Protein AF-A0A1D9H8Z9-F1 (afdb_monomer_lite)

pLDDT: mean 87.13, std 9.84, range [51.31, 95.5]

Foldseek 3Di:
DDDFAKDWFQAPPPRDIDIDTLLCLQVPVADVQHADPPPRDGTDDPSVVSVVVCVVVVHDRDDD

Structure (mmCIF, N/CA/C/O backbone):
data_AF-A0A1D9H8Z9-F1
#
_entry.id   AF-A0A1D9H8Z9-F1
#
loop_
_atom_site.group_PDB
_atom_site.id
_atom_site.type_symbol
_atom_site.label_atom_id
_atom_site.label_alt_id
_atom_site.label_comp_id
_atom_site.label_asym_id
_atom_site.label_entity_id
_atom_site.label_seq_id
_atom_site.pdbx_PDB_ins_code
_atom_site.Cartn_x
_atom_site.Cartn_y
_atom_site.Cartn_z
_atom_site.occupancy
_atom_site.B_iso_or_equiv
_atom_site.auth_seq_id
_atom_site.auth_comp_id
_atom_site.auth_asym_id
_atom_site.auth_atom_id
_atom_site.pdbx_PDB_model_num
ATOM 1 N N . MET A 1 1 ? -9.460 -3.337 18.740 1.00 55.88 1 MET A N 1
ATOM 2 C CA . MET A 1 1 ? -8.488 -3.325 17.623 1.00 55.88 1 MET A CA 1
ATOM 3 C C . MET A 1 1 ? -9.221 -2.815 16.393 1.00 55.88 1 MET A C 1
ATOM 5 O O . MET A 1 1 ? -10.313 -3.309 16.144 1.00 55.88 1 MET A O 1
ATOM 9 N N . LYS A 1 2 ? -8.713 -1.795 15.688 1.00 67.00 2 LYS A N 1
ATOM 10 C CA . LYS A 1 2 ? -9.316 -1.367 14.411 1.00 67.00 2 LYS A CA 1
ATOM 11 C C . LYS A 1 2 ? -9.125 -2.477 13.380 1.00 67.00 2 LYS A C 1
ATOM 13 O O . LYS A 1 2 ? -8.043 -3.058 13.328 1.00 67.00 2 LYS A O 1
ATOM 18 N N . SER A 1 3 ? -10.158 -2.767 12.592 1.00 82.25 3 SER A N 1
ATOM 19 C CA . SER A 1 3 ? -10.050 -3.740 11.504 1.00 82.25 3 SER A CA 1
ATOM 20 C C . SER A 1 3 ? -8.995 -3.289 10.483 1.00 82.25 3 SER A C 1
ATOM 22 O O . SER A 1 3 ? -8.873 -2.082 10.236 1.00 82.25 3 SER A O 1
ATOM 24 N N . PRO A 1 4 ? -8.219 -4.224 9.902 1.00 87.12 4 PRO A N 1
ATOM 25 C CA . PRO A 1 4 ? -7.272 -3.903 8.841 1.00 87.12 4 PRO A CA 1
ATOM 26 C C . PRO A 1 4 ? -8.012 -3.278 7.655 1.00 87.12 4 PRO A C 1
ATOM 28 O O . PRO A 1 4 ? -9.082 -3.751 7.273 1.00 87.12 4 PRO A O 1
ATOM 31 N N . ILE A 1 5 ? -7.457 -2.197 7.102 1.00 91.38 5 ILE A N 1
ATOM 32 C CA . ILE A 1 5 ? -8.051 -1.491 5.961 1.00 91.38 5 ILE A CA 1
ATOM 33 C C . ILE A 1 5 ? -7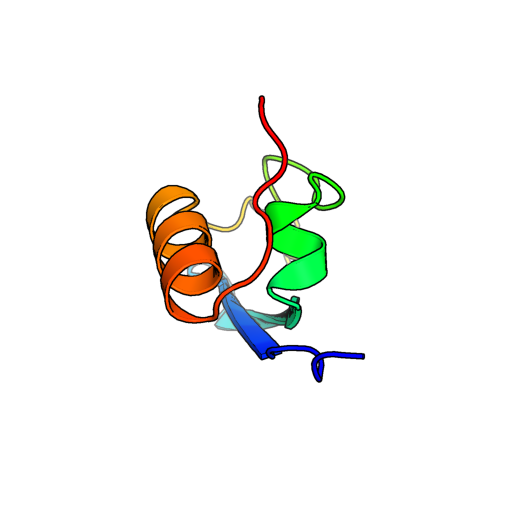.330 -1.989 4.709 1.00 91.38 5 ILE A C 1
ATOM 35 O O . ILE A 1 5 ? -6.137 -1.702 4.574 1.00 91.38 5 ILE A O 1
ATOM 39 N N . PRO A 1 6 ? -7.999 -2.755 3.827 1.00 93.25 6 PRO A N 1
ATOM 40 C CA . PRO A 1 6 ? -7.362 -3.282 2.630 1.00 93.25 6 PRO A CA 1
ATOM 41 C C . PRO A 1 6 ? -7.069 -2.153 1.640 1.00 93.25 6 PRO A C 1
ATOM 43 O O . PRO A 1 6 ? -7.906 -1.280 1.409 1.00 93.25 6 PRO A O 1
ATOM 46 N N . ILE A 1 7 ? -5.886 -2.200 1.037 1.00 92.69 7 ILE A N 1
ATOM 47 C CA . ILE A 1 7 ? -5.461 -1.334 -0.061 1.00 92.69 7 ILE A CA 1
ATOM 48 C C . ILE A 1 7 ? -4.901 -2.193 -1.196 1.00 92.69 7 ILE A C 1
ATOM 50 O O . ILE A 1 7 ? -4.410 -3.301 -0.976 1.00 92.69 7 ILE A O 1
ATOM 54 N N . PHE A 1 8 ? -4.985 -1.678 -2.420 1.00 92.81 8 PHE A N 1
ATOM 55 C CA . PHE A 1 8 ? -4.594 -2.407 -3.621 1.00 92.81 8 PHE A CA 1
ATOM 56 C C . PHE A 1 8 ? -3.709 -1.535 -4.500 1.00 92.81 8 PHE A C 1
ATOM 58 O O . PHE A 1 8 ? -4.071 -0.409 -4.838 1.00 92.81 8 PHE A O 1
ATOM 65 N N . PHE A 1 9 ? -2.567 -2.084 -4.900 1.00 91.75 9 PHE A N 1
ATOM 66 C CA . PHE A 1 9 ? -1.635 -1.447 -5.816 1.00 91.75 9 PHE A CA 1
ATOM 67 C C . PHE A 1 9 ? -1.624 -2.200 -7.137 1.00 91.75 9 PHE A C 1
ATOM 69 O O . PHE A 1 9 ? -1.162 -3.340 -7.220 1.00 91.75 9 PHE A O 1
ATOM 76 N N . THR A 1 10 ? -2.115 -1.553 -8.187 1.00 93.50 10 THR A N 1
ATOM 77 C CA . THR A 1 10 ? -2.062 -2.108 -9.538 1.00 93.50 10 THR A CA 1
ATOM 78 C C . THR A 1 10 ? -0.727 -1.758 -10.180 1.00 93.50 10 THR A C 1
ATOM 80 O O . THR A 1 10 ? -0.397 -0.587 -10.369 1.00 93.50 10 THR A O 1
ATOM 83 N N . CYS A 1 11 ? 0.049 -2.773 -10.553 1.00 94.44 11 CYS A N 1
ATOM 84 C CA . CYS A 1 11 ? 1.261 -2.584 -11.333 1.00 94.44 11 CYS A CA 1
ATOM 85 C C . CYS A 1 11 ? 0.903 -2.072 -12.731 1.00 94.44 11 CYS A C 1
ATOM 87 O O . CYS A 1 11 ? 0.356 -2.810 -13.550 1.00 94.44 11 CYS A O 1
ATOM 89 N N . THR A 1 12 ? 1.290 -0.838 -13.042 1.00 92.81 12 THR A N 1
ATOM 90 C CA . THR A 1 12 ? 1.050 -0.217 -14.354 1.00 92.81 12 THR A CA 1
ATOM 91 C C . THR A 1 12 ? 1.820 -0.882 -15.497 1.00 92.81 12 THR A C 1
ATOM 93 O O . THR A 1 12 ? 1.519 -0.632 -16.659 1.00 92.81 12 THR A O 1
ATOM 96 N N . HIS A 1 13 ? 2.798 -1.743 -15.191 1.00 94.88 13 HIS A N 1
ATOM 97 C CA . HIS A 1 13 ? 3.580 -2.454 -16.201 1.00 94.88 13 HIS A CA 1
ATOM 98 C C . HIS A 1 13 ? 3.009 -3.824 -16.584 1.00 94.88 13 HIS A C 1
ATOM 100 O O . HIS A 1 13 ? 3.008 -4.166 -17.760 1.00 94.88 13 HIS A O 1
ATOM 106 N N . CYS A 1 14 ? 2.572 -4.629 -15.608 1.00 95.38 14 CYS A N 1
ATOM 107 C CA . CYS A 1 14 ? 2.131 -6.011 -15.855 1.00 95.38 14 CYS A CA 1
ATOM 108 C C . CYS A 1 14 ? 0.680 -6.300 -15.445 1.00 95.38 14 CYS A C 1
ATOM 110 O O . CYS A 1 14 ? 0.225 -7.428 -15.598 1.00 95.38 14 CYS A O 1
ATOM 112 N N . GLY A 1 15 ? -0.042 -5.315 -14.900 1.00 94.94 15 GLY A N 1
ATOM 113 C CA . GLY A 1 15 ? -1.434 -5.460 -14.465 1.00 94.94 15 GLY A CA 1
ATOM 114 C C . GLY A 1 15 ? -1.627 -6.236 -13.158 1.00 94.94 15 GLY A C 1
ATOM 115 O O . GLY A 1 15 ? -2.756 -6.360 -12.693 1.00 94.94 15 GLY A O 1
ATOM 116 N N . HIS A 1 16 ? -0.553 -6.742 -12.542 1.00 95.50 16 HIS A N 1
ATOM 117 C CA . HIS A 1 16 ? -0.637 -7.453 -11.267 1.00 95.50 16 HIS A CA 1
ATOM 118 C C . HIS A 1 16 ? -1.174 -6.548 -10.152 1.00 95.50 16 HIS A C 1
ATOM 120 O O . HIS A 1 16 ? -0.681 -5.432 -9.973 1.00 95.50 16 HIS A O 1
ATOM 126 N N . VAL A 1 17 ? -2.129 -7.054 -9.371 1.00 94.31 17 VAL A N 1
ATOM 127 C CA . VAL A 1 17 ? -2.689 -6.365 -8.204 1.00 94.31 17 VAL A CA 1
ATOM 128 C C . VAL A 1 17 ? -2.018 -6.893 -6.942 1.00 94.31 17 VAL A C 1
ATOM 130 O O . VAL A 1 17 ? -2.225 -8.040 -6.554 1.00 94.31 17 VAL A O 1
ATOM 133 N N . HIS A 1 18 ? -1.228 -6.044 -6.292 1.00 91.31 18 HIS A N 1
ATOM 134 C CA . HIS A 1 18 ? -0.660 -6.322 -4.980 1.00 91.31 18 HIS A CA 1
ATOM 135 C C . HIS A 1 18 ? -1.632 -5.841 -3.896 1.00 91.31 18 HIS A C 1
ATOM 137 O O . HIS A 1 18 ? -1.976 -4.659 -3.851 1.00 91.31 18 HIS A O 1
ATOM 143 N N . ALA A 1 19 ? -2.099 -6.761 -3.053 1.00 92.19 19 ALA A N 1
ATOM 144 C CA . ALA A 1 19 ? -2.967 -6.457 -1.921 1.00 92.19 19 ALA A CA 1
ATOM 145 C C . ALA A 1 19 ? -2.131 -6.257 -0.656 1.00 92.19 19 ALA A C 1
ATOM 147 O O . ALA A 1 19 ? -1.247 -7.063 -0.375 1.00 92.19 19 ALA A O 1
ATOM 148 N N . GLU A 1 20 ? -2.445 -5.216 0.108 1.00 91.56 20 GLU A N 1
ATOM 149 C CA . GLU A 1 20 ? -1.782 -4.912 1.373 1.00 91.56 20 GLU A CA 1
ATOM 150 C C . GLU A 1 20 ? -2.765 -4.230 2.340 1.00 91.56 20 GLU A C 1
ATOM 152 O O . GLU A 1 20 ? -3.939 -4.026 2.024 1.00 91.56 20 GLU A O 1
ATOM 157 N N . THR A 1 21 ? -2.313 -3.888 3.542 1.00 92.62 21 THR A N 1
ATOM 158 C CA . THR A 1 21 ? -3.096 -3.138 4.525 1.00 92.62 21 THR A CA 1
ATOM 159 C C . THR A 1 21 ? -2.537 -1.738 4.725 1.00 92.62 21 THR A C 1
ATOM 161 O O . THR A 1 21 ? -1.324 -1.520 4.749 1.00 92.62 21 THR A O 1
ATOM 164 N N . LEU A 1 22 ? -3.433 -0.776 4.941 1.00 91.50 22 LEU A N 1
ATOM 165 C CA . LEU A 1 22 ? -3.050 0.603 5.229 1.00 91.50 22 LEU A CA 1
ATOM 166 C C . LEU A 1 22 ? -2.164 0.706 6.473 1.00 91.50 22 LEU A C 1
ATOM 168 O O . LEU A 1 22 ? -1.233 1.502 6.500 1.00 91.50 22 LEU A O 1
ATOM 172 N N . GLN A 1 23 ? -2.424 -0.130 7.480 1.00 90.38 23 GLN A N 1
ATOM 173 C CA . GLN A 1 23 ? -1.627 -0.217 8.701 1.00 90.38 23 GLN A CA 1
ATOM 174 C C . GLN A 1 23 ? -0.173 -0.605 8.408 1.00 90.38 23 GLN A C 1
ATOM 176 O O . GLN A 1 23 ? 0.740 0.026 8.937 1.00 90.38 23 GLN A O 1
ATOM 181 N N . ASN A 1 24 ? 0.055 -1.603 7.549 1.00 88.56 24 ASN A N 1
ATOM 182 C CA . ASN A 1 24 ? 1.410 -1.989 7.160 1.00 88.56 24 ASN A CA 1
ATOM 183 C C . ASN A 1 24 ? 2.088 -0.878 6.355 1.00 88.56 24 ASN A C 1
ATOM 185 O O . ASN A 1 24 ? 3.246 -0.562 6.634 1.00 88.56 24 ASN A O 1
ATOM 189 N N . ALA A 1 25 ? 1.350 -0.235 5.447 1.00 87.94 25 ALA A N 1
ATOM 190 C CA . ALA A 1 25 ? 1.875 0.852 4.632 1.00 87.94 25 ALA A CA 1
ATOM 191 C C . ALA A 1 25 ? 2.379 2.041 5.461 1.00 87.94 25 ALA A C 1
ATOM 193 O O . ALA A 1 25 ? 3.508 2.480 5.267 1.00 87.94 25 ALA A O 1
ATOM 194 N N . ILE A 1 26 ? 1.589 2.519 6.426 1.00 88.00 26 ILE A N 1
ATOM 195 C CA . ILE A 1 26 ? 1.964 3.680 7.253 1.00 88.00 26 ILE A CA 1
ATOM 196 C C . ILE A 1 26 ? 2.912 3.347 8.406 1.00 88.00 26 ILE A C 1
ATOM 198 O O . ILE A 1 26 ? 3.473 4.248 9.020 1.00 88.00 26 ILE A O 1
ATOM 202 N N . SER A 1 27 ? 3.078 2.066 8.742 1.00 85.81 27 SER A N 1
ATOM 203 C CA . SER A 1 27 ? 4.004 1.643 9.800 1.00 85.81 27 SER A CA 1
ATOM 204 C C . SER A 1 27 ? 5.474 1.637 9.363 1.00 85.81 27 SER A C 1
ATOM 206 O O . SER A 1 27 ? 6.330 1.234 10.146 1.00 85.81 27 SER A O 1
ATOM 208 N N . GLY A 1 28 ? 5.766 2.002 8.107 1.00 79.88 28 GLY A N 1
ATOM 209 C CA . GLY A 1 28 ? 7.115 1.945 7.535 1.00 79.88 28 GLY A CA 1
ATOM 210 C C . GLY A 1 28 ? 7.616 0.521 7.266 1.00 79.88 28 GLY A C 1
ATOM 211 O O . GLY A 1 28 ? 8.788 0.320 6.970 1.00 79.88 28 GLY A O 1
ATOM 212 N N . ARG A 1 29 ? 6.743 -0.492 7.369 1.00 81.25 29 ARG A N 1
ATOM 213 C CA . ARG A 1 29 ? 7.093 -1.904 7.132 1.00 81.25 29 ARG A CA 1
ATOM 214 C C . ARG A 1 29 ? 7.150 -2.281 5.655 1.00 81.25 29 ARG A C 1
ATOM 216 O O . ARG A 1 29 ? 7.659 -3.351 5.330 1.00 81.25 29 ARG A O 1
ATOM 223 N N . MET A 1 30 ? 6.607 -1.444 4.773 1.00 82.88 30 MET A N 1
ATOM 224 C CA . MET A 1 30 ? 6.708 -1.669 3.335 1.00 82.88 30 MET A CA 1
ATOM 225 C C . MET A 1 30 ? 8.041 -1.124 2.816 1.00 82.88 30 MET A C 1
ATOM 227 O O . MET A 1 30 ? 8.382 0.019 3.122 1.00 82.88 30 MET A O 1
ATOM 231 N N . PRO A 1 31 ? 8.789 -1.900 2.014 1.00 79.62 31 PRO A N 1
ATOM 232 C CA . PRO A 1 31 ? 9.988 -1.387 1.370 1.00 79.62 31 PRO A CA 1
ATOM 233 C C . PRO A 1 31 ? 9.630 -0.229 0.429 1.00 79.62 31 PRO A C 1
ATOM 235 O O . PRO A 1 31 ? 8.629 -0.284 -0.287 1.00 79.62 31 PRO A O 1
ATOM 238 N N . ALA A 1 32 ? 10.468 0.807 0.420 1.00 81.19 32 ALA A N 1
ATOM 239 C CA . ALA A 1 32 ? 10.384 1.928 -0.509 1.00 81.19 32 ALA A CA 1
ATOM 240 C C . ALA A 1 32 ? 11.671 1.965 -1.363 1.00 81.19 32 ALA A C 1
ATOM 242 O O . ALA A 1 32 ? 12.746 2.203 -0.810 1.00 81.19 32 ALA A O 1
ATOM 243 N N . PRO A 1 33 ? 11.601 1.719 -2.689 1.00 85.25 33 PRO A N 1
ATOM 244 C CA . PRO A 1 33 ? 10.395 1.447 -3.479 1.00 85.25 33 PRO A CA 1
ATOM 245 C C . PRO A 1 33 ? 9.823 0.036 -3.250 1.00 85.25 33 PRO A C 1
ATOM 247 O O . PRO A 1 33 ? 10.575 -0.91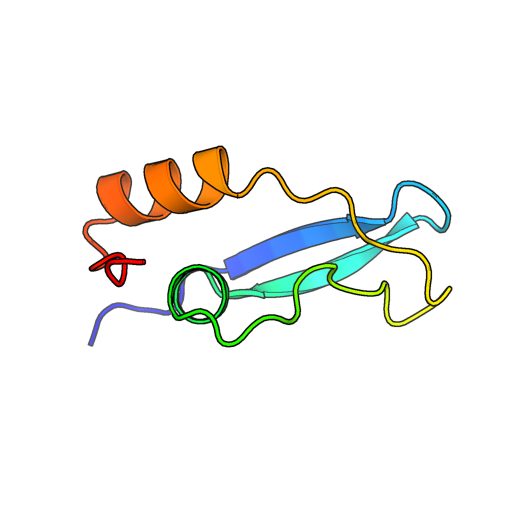7 -3.058 1.00 85.25 33 PRO A O 1
ATOM 250 N N . LEU A 1 34 ? 8.494 -0.110 -3.334 1.00 88.38 34 LEU A N 1
ATOM 251 C CA . LEU A 1 34 ? 7.816 -1.410 -3.235 1.00 88.38 34 LEU A CA 1
ATOM 252 C C . LEU A 1 34 ? 7.894 -2.133 -4.590 1.00 88.38 34 LEU A C 1
ATOM 254 O O . LEU A 1 34 ? 7.319 -1.635 -5.563 1.00 88.38 34 LEU A O 1
ATOM 258 N N . PRO A 1 35 ? 8.584 -3.281 -4.711 1.00 92.25 35 PRO A N 1
ATOM 259 C CA . PRO A 1 35 ? 8.642 -4.011 -5.971 1.00 92.25 35 PRO A CA 1
ATOM 260 C C . PRO A 1 35 ? 7.335 -4.767 -6.242 1.00 92.25 35 PRO A C 1
ATOM 262 O O . PRO A 1 35 ? 6.737 -5.366 -5.350 1.00 92.25 35 PRO A O 1
ATOM 265 N N . CYS A 1 36 ? 6.908 -4.799 -7.504 1.00 93.31 36 CYS A N 1
ATOM 266 C CA . CYS A 1 36 ? 5.839 -5.680 -7.954 1.00 93.31 36 CYS A CA 1
ATOM 267 C C . CYS A 1 36 ? 6.294 -7.142 -7.813 1.00 93.31 36 CYS A C 1
ATOM 269 O O . CYS A 1 36 ? 7.314 -7.504 -8.404 1.00 93.31 36 CYS A O 1
ATOM 271 N N . PRO A 1 37 ? 5.537 -8.021 -7.135 1.00 92.31 37 PRO A N 1
ATOM 272 C CA . PRO A 1 37 ? 5.958 -9.408 -6.933 1.00 92.31 37 PRO A CA 1
ATOM 273 C C . PRO A 1 37 ? 6.064 -10.193 -8.250 1.00 92.31 37 PRO A C 1
ATOM 275 O O . PRO A 1 37 ? 6.845 -11.136 -8.336 1.00 92.31 37 PRO A O 1
ATOM 278 N N . GLN A 1 38 ? 5.331 -9.784 -9.293 1.00 95.31 38 GLN A N 1
ATOM 279 C CA . GLN A 1 38 ? 5.283 -10.493 -10.571 1.00 95.31 38 GLN A CA 1
ATOM 280 C C . GLN A 1 38 ? 6.383 -10.076 -11.558 1.00 95.31 38 GLN A C 1
ATOM 282 O O . GLN A 1 38 ? 6.976 -10.936 -12.200 1.00 95.31 38 GLN A O 1
ATOM 287 N N . CYS A 1 39 ? 6.660 -8.778 -11.709 1.00 95.31 39 CYS A N 1
ATOM 288 C CA . CYS A 1 39 ? 7.631 -8.284 -12.699 1.00 95.31 39 CYS A CA 1
ATOM 289 C C . CYS A 1 39 ? 8.835 -7.557 -12.089 1.00 95.31 39 CYS A C 1
ATOM 291 O O . CYS A 1 39 ? 9.666 -7.039 -12.831 1.00 95.31 39 CYS A O 1
ATOM 293 N N . GLN A 1 40 ? 8.911 -7.483 -10.755 1.00 94.56 40 GLN A N 1
ATOM 294 C CA . GLN A 1 40 ? 9.990 -6.860 -9.975 1.00 94.56 40 GLN A CA 1
ATOM 295 C C . GLN A 1 40 ? 10.215 -5.361 -10.245 1.00 94.56 40 GLN A C 1
ATOM 297 O O . GLN A 1 40 ? 11.141 -4.760 -9.706 1.00 94.56 40 GLN A O 1
ATOM 302 N N . ARG A 1 41 ? 9.350 -4.711 -11.033 1.00 94.06 41 ARG A N 1
ATOM 303 C CA . ARG A 1 41 ? 9.378 -3.255 -11.217 1.00 94.06 41 ARG A CA 1
ATOM 304 C C . ARG A 1 41 ? 8.764 -2.543 -10.022 1.00 94.06 41 ARG A C 1
ATOM 306 O O . ARG A 1 41 ? 7.779 -3.023 -9.465 1.00 94.06 41 ARG A O 1
ATOM 313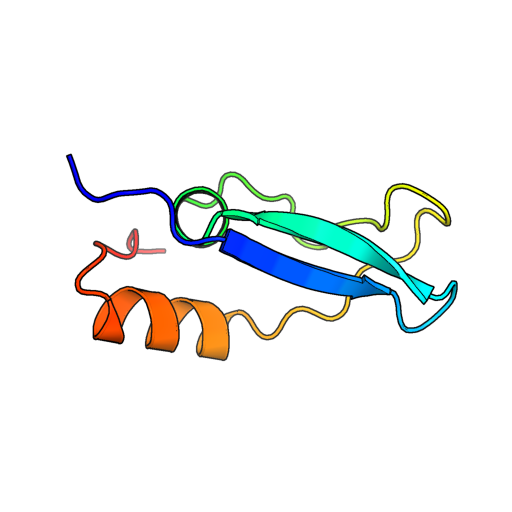 N N . ALA A 1 42 ? 9.307 -1.379 -9.682 1.00 92.00 42 ALA A N 1
ATOM 314 C CA . ALA A 1 42 ? 8.761 -0.526 -8.635 1.00 92.00 42 ALA A CA 1
ATOM 315 C C . ALA A 1 42 ? 7.291 -0.170 -8.915 1.00 92.00 42 ALA A C 1
ATOM 317 O O . ALA A 1 42 ? 6.937 0.235 -10.026 1.00 92.00 42 ALA A O 1
ATOM 318 N N . LEU A 1 43 ? 6.443 -0.333 -7.903 1.00 91.38 43 LEU A N 1
ATOM 319 C CA . LEU A 1 43 ? 5.064 0.129 -7.920 1.00 91.38 43 LEU A CA 1
ATOM 320 C C . LEU A 1 43 ? 5.038 1.643 -7.692 1.00 91.38 43 LEU A C 1
ATOM 322 O O . LEU A 1 43 ? 5.742 2.165 -6.829 1.00 91.38 43 LEU A O 1
ATOM 326 N N . ALA A 1 44 ? 4.211 2.343 -8.468 1.00 88.81 44 ALA A N 1
ATOM 327 C CA . ALA A 1 44 ? 3.935 3.754 -8.239 1.00 88.81 44 ALA A CA 1
ATOM 328 C C . ALA A 1 44 ? 2.969 3.877 -7.053 1.00 88.81 44 ALA A C 1
ATOM 330 O O . ALA A 1 44 ? 1.803 3.497 -7.162 1.00 88.81 44 ALA A O 1
ATOM 331 N N . ILE A 1 45 ? 3.473 4.366 -5.921 1.00 87.88 45 ILE A N 1
ATOM 332 C CA . ILE A 1 45 ? 2.711 4.540 -4.682 1.00 87.88 45 ILE A CA 1
ATOM 333 C C . ILE A 1 45 ? 2.652 6.027 -4.348 1.00 87.88 45 ILE A C 1
ATOM 335 O O . ILE A 1 45 ? 3.689 6.677 -4.232 1.00 87.88 45 ILE A O 1
ATOM 339 N N . ASP A 1 46 ? 1.439 6.547 -4.167 1.00 89.31 46 ASP A N 1
ATOM 340 C CA . ASP A 1 46 ? 1.201 7.879 -3.607 1.00 89.31 46 ASP A CA 1
ATOM 341 C C . ASP A 1 46 ? 1.164 7.771 -2.075 1.00 89.31 46 ASP A C 1
ATOM 343 O O . ASP A 1 46 ? 0.125 7.494 -1.466 1.00 89.31 46 ASP A O 1
ATOM 347 N N . TRP A 1 47 ? 2.334 7.922 -1.453 1.00 86.69 47 TRP A N 1
ATOM 348 C CA . TRP A 1 47 ? 2.488 7.831 0.000 1.00 86.69 47 TRP A CA 1
ATOM 349 C C . TRP A 1 47 ? 1.707 8.919 0.738 1.00 86.69 47 TRP A C 1
ATOM 351 O O . TRP A 1 47 ? 1.128 8.641 1.787 1.00 86.69 47 TRP A O 1
ATOM 361 N N . ASP A 1 48 ? 1.598 10.118 0.164 1.00 89.38 48 ASP A N 1
ATOM 362 C CA . ASP A 1 48 ? 0.805 11.199 0.745 1.00 89.38 48 ASP A CA 1
ATOM 363 C C . ASP A 1 48 ? -0.687 10.853 0.760 1.00 89.38 48 ASP A C 1
ATOM 365 O O . ASP A 1 48 ? -1.386 11.131 1.737 1.00 89.38 48 ASP A O 1
ATOM 369 N N . ALA A 1 49 ? -1.201 10.212 -0.296 1.00 90.38 49 ALA A N 1
ATOM 370 C CA . ALA A 1 49 ? -2.577 9.726 -0.320 1.00 90.38 49 ALA A CA 1
ATOM 371 C C . ALA A 1 49 ? -2.823 8.646 0.740 1.00 90.38 49 ALA A C 1
ATOM 373 O O . ALA A 1 49 ? -3.866 8.679 1.397 1.00 90.38 49 ALA A O 1
ATOM 374 N N . LEU A 1 50 ? -1.872 7.731 0.953 1.00 89.81 50 LEU A N 1
ATOM 375 C CA . LEU A 1 50 ? -1.970 6.725 2.015 1.00 89.81 50 LEU A CA 1
ATOM 376 C C . LEU A 1 50 ? -1.946 7.369 3.408 1.00 89.81 50 LEU A C 1
ATOM 378 O O . LEU A 1 50 ? -2.773 7.021 4.250 1.00 89.81 50 LEU A O 1
ATOM 382 N N . THR A 1 51 ? -1.082 8.357 3.640 1.00 90.06 51 THR A N 1
ATOM 383 C CA . THR A 1 51 ? -1.038 9.123 4.897 1.00 90.06 51 THR A CA 1
ATOM 384 C C . THR A 1 51 ? -2.357 9.856 5.145 1.00 90.06 51 THR A C 1
ATOM 386 O O . THR A 1 51 ? -2.931 9.737 6.231 1.00 90.06 51 THR A O 1
ATOM 389 N N . ARG A 1 52 ? -2.909 10.540 4.132 1.00 91.69 52 ARG A N 1
ATOM 390 C CA . ARG A 1 52 ? -4.227 11.194 4.226 1.00 91.69 52 ARG A CA 1
ATOM 391 C C . ARG A 1 52 ? -5.345 10.191 4.514 1.00 91.69 52 ARG A C 1
ATOM 393 O O . ARG A 1 52 ? -6.202 10.457 5.356 1.00 91.69 52 ARG A O 1
ATOM 400 N N . LEU A 1 53 ? -5.331 9.025 3.863 1.00 91.38 53 LEU A N 1
ATOM 401 C CA . LEU A 1 53 ? -6.307 7.959 4.101 1.00 91.38 53 LEU A CA 1
ATOM 402 C C . LEU A 1 53 ? -6.200 7.407 5.528 1.00 91.38 53 LEU A C 1
ATOM 404 O O . LEU A 1 53 ? -7.220 7.159 6.172 1.00 91.38 53 LEU A O 1
ATOM 408 N N . ALA A 1 54 ? -4.983 7.240 6.043 1.00 90.75 54 ALA A N 1
ATOM 409 C CA . ALA A 1 54 ? -4.743 6.775 7.402 1.00 90.75 54 ALA A CA 1
ATOM 410 C C . ALA A 1 54 ? -5.260 7.773 8.438 1.00 90.75 54 ALA A C 1
ATOM 412 O O . ALA A 1 54 ? -5.998 7.376 9.341 1.00 90.75 54 ALA A O 1
ATOM 413 N N . GLN A 1 55 ? -4.963 9.061 8.259 1.00 90.94 55 GLN A N 1
ATOM 414 C CA . GLN A 1 55 ? -5.485 10.140 9.099 1.00 90.94 55 GLN A CA 1
ATOM 415 C C . GLN A 1 55 ? -7.019 10.186 9.072 1.00 90.94 55 GLN A C 1
ATOM 417 O O . GLN A 1 55 ? -7.647 10.177 10.131 1.00 90.94 55 GLN A O 1
ATOM 422 N N . ALA A 1 56 ? -7.635 10.138 7.884 1.00 90.75 56 ALA A N 1
ATOM 423 C CA . ALA A 1 56 ? -9.093 10.101 7.726 1.00 90.75 56 ALA A CA 1
ATOM 424 C C . ALA A 1 56 ? -9.726 8.855 8.372 1.00 90.75 56 ALA A C 1
ATOM 426 O O . ALA A 1 56 ? -10.837 8.905 8.895 1.00 90.75 56 ALA A O 1
ATOM 427 N N . SER A 1 57 ? -8.989 7.744 8.394 1.00 88.31 57 SER A N 1
ATOM 428 C CA . SER A 1 57 ? -9.391 6.496 9.047 1.00 88.31 57 SER A CA 1
ATOM 429 C C . SER A 1 57 ? -9.075 6.470 10.547 1.00 88.31 57 SER A C 1
ATOM 431 O O . SER A 1 57 ? -9.323 5.463 11.216 1.00 8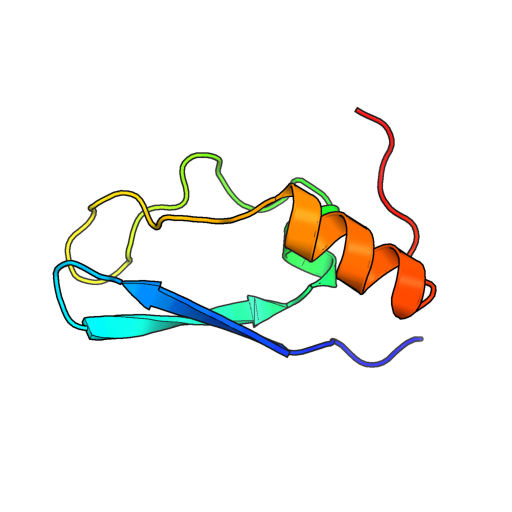8.31 57 SER A O 1
ATOM 433 N N . GLY A 1 58 ? -8.506 7.547 11.102 1.00 88.31 58 GLY A N 1
ATOM 434 C CA . GLY A 1 58 ? -8.059 7.669 12.491 1.00 88.31 58 GLY A CA 1
ATOM 435 C C . GLY A 1 58 ? -6.985 6.649 12.884 1.00 88.31 58 GLY A C 1
ATOM 436 O O . GLY A 1 58 ? -7.025 6.129 14.003 1.00 88.31 58 GLY A O 1
ATOM 437 N N . LEU A 1 59 ? -6.119 6.262 11.948 1.00 86.00 59 LEU A N 1
ATOM 438 C CA . LEU A 1 59 ? -4.929 5.463 12.226 1.00 86.00 59 LEU A CA 1
ATOM 439 C C . LEU A 1 59 ? -3.772 6.392 12.625 1.00 86.00 59 LEU A C 1
ATOM 441 O O . LEU A 1 59 ? -3.604 7.443 12.004 1.00 86.00 59 LEU A O 1
ATOM 445 N N . PRO A 1 60 ? -2.965 6.022 13.635 1.00 77.81 60 PRO A N 1
ATOM 446 C CA . PRO A 1 60 ? -1.745 6.751 13.946 1.00 77.81 60 PRO A CA 1
ATOM 447 C C . PRO A 1 60 ? -0.742 6.557 12.803 1.00 77.81 60 PRO A C 1
ATOM 449 O O . PRO A 1 60 ? -0.391 5.427 12.464 1.00 77.81 60 PRO A O 1
ATOM 452 N N . VAL A 1 61 ? -0.301 7.659 12.205 1.00 73.12 61 VAL A N 1
ATOM 453 C CA . VAL A 1 61 ? 0.832 7.693 11.273 1.00 73.12 61 VAL A CA 1
ATOM 454 C C . VAL A 1 61 ? 2.107 7.828 12.100 1.00 73.12 61 VAL A C 1
ATOM 456 O O . VAL A 1 61 ? 2.169 8.682 12.986 1.00 73.12 61 VAL A O 1
ATOM 459 N N . ALA A 1 62 ? 3.080 6.942 11.879 1.00 62.44 62 ALA A N 1
ATOM 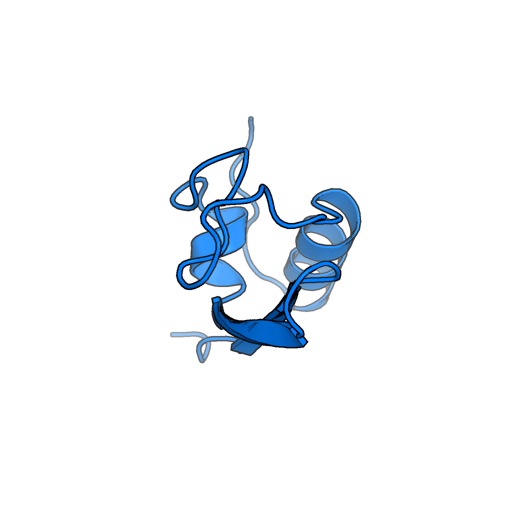460 C CA . ALA A 1 62 ? 4.366 7.036 12.560 1.00 62.44 62 ALA A CA 1
ATOM 461 C C . ALA A 1 62 ? 5.074 8.334 12.121 1.00 62.44 62 ALA A C 1
ATOM 463 O O . ALA A 1 62 ? 5.041 8.642 10.929 1.00 62.44 62 ALA A O 1
ATOM 464 N N . PRO A 1 63 ? 5.662 9.111 13.050 1.00 51.31 63 PRO A N 1
ATOM 465 C CA . PRO A 1 63 ? 6.521 10.225 12.673 1.00 51.31 63 PRO A CA 1
A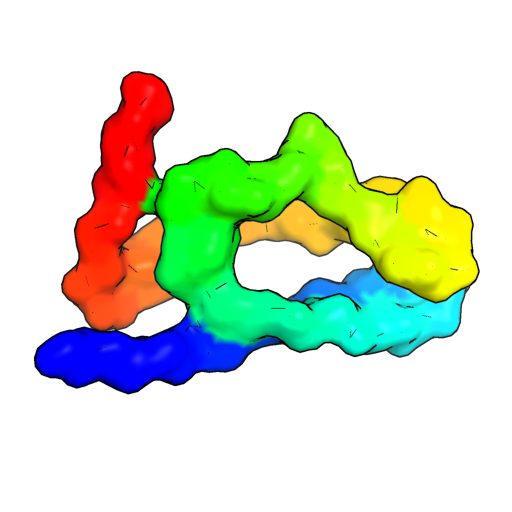TOM 466 C C . PRO A 1 63 ? 7.774 9.686 11.971 1.00 51.31 63 PRO A C 1
ATOM 468 O O . PRO A 1 63 ? 8.292 8.637 12.364 1.00 51.31 63 PRO A O 1
ATOM 471 N N . GLU A 1 64 ? 8.190 10.394 10.921 1.00 52.25 64 GLU A N 1
ATOM 472 C CA . GLU A 1 64 ? 9.437 10.173 10.173 1.00 52.25 64 GLU A CA 1
ATOM 473 C C . GLU A 1 64 ? 10.683 10.212 11.071 1.00 52.25 64 GLU A C 1
ATOM 475 O O . GLU A 1 64 ? 10.709 11.027 12.027 1.00 52.25 64 GLU A O 1
#

Radius of gyration: 12.04 Å; chains: 1; bounding box: 20×22×34 Å

Sequence (64 aa):
MKSPIPIFFTCTHCGHVHAETLQNAISGRMPAPLPCPQCQRALAIDWDALTRLAQASGLPVAPE

Secondary structure (DSSP, 8-state):
-PPP-EEEEE-TTT--EEEEEHHHHHTT-S-SS-B-TTT-PBP---HHHHHHHHHHTTPPPPP-